Protein AF-A0A7L4Y8B7-F1 (afdb_monomer)

Radius of gyration: 15.24 Å; Cα contacts (8 Å, |Δi|>4): 126; chains: 1; bounding box: 39×34×36 Å

Mean predicted aligned error: 6.82 Å

Solvent-accessible surface area (backbone atoms only — not comparable to full-atom values): 6507 Å² total; per-residue (Å²): 134,81,74,73,83,69,87,72,69,58,79,97,59,70,49,97,69,50,44,77,45,79,79,50,68,55,96,80,51,31,40,32,25,37,44,42,50,78,91,58,59,78,83,66,31,26,34,34,39,33,36,60,94,57,88,55,73,46,79,41,92,47,39,69,86,60,45,54,62,33,31,64,69,60,76,44,82,61,90,71,49,64,89,64,67,51,60,99,75,84,79,91,73,78,79,74,74,79,77,130

Foldseek 3Di:
DPDPPPDDDQPVLPDPPWDWDWDDADPQQKTKTFTDDPPDDPQQTWIWIAAHVDDDIDIDRHDPVVCVVCQQVVVDDDPRPDPCPPPPDDDDDPDPPPDD

Sequence (100 aa):
MEQEPGVRLPHDYISPGNRLIPWATTDNGEYLFWLVRPGQDPDEWTIMINEEGGEEWERYAMTVTRFLPQVLAGEVRSEVLWSRFPEEVHSFRPALSLQD

Nearest PDB structures (foldseek):
  9bc9-assembly1_A  TM=5.662E-01  e=5.983E-01  Homo sapiens
  8rnu-assembly1_C  TM=3.691E-01  e=1.816E+00  Homo sapiens
  8rnu-assembly1_J  TM=2.958E-01  e=7.052E+00  Homo sapiens

Secondary structure (DSSP, 8-state):
-----PPPPPGGG--TT-EEEEEEE-TTS-EEEEEE-TT--GGGPEEEEE-TTSS-EEEE-S-HHHHHHHHHTTSS--SSS-TTPSPS-----PPPP---

pLDDT: mean 85.03, std 14.41, range [34.88, 96.81]

Structure (mmCIF, N/CA/C/O backbone):
data_AF-A0A7L4Y8B7-F1
#
_entry.id   AF-A0A7L4Y8B7-F1
#
loop_
_atom_site.group_PDB
_atom_site.id
_atom_site.type_symbol
_atom_site.label_atom_id
_atom_site.label_alt_id
_atom_site.label_comp_id
_atom_site.label_asym_id
_atom_site.label_entity_id
_atom_site.label_seq_id
_atom_site.pdbx_PDB_ins_code
_atom_site.Cartn_x
_atom_site.Cartn_y
_atom_site.Cartn_z
_atom_site.occupancy
_atom_site.B_iso_or_equiv
_atom_site.auth_seq_id
_atom_site.auth_comp_id
_atom_site.auth_asym_id
_atom_site.auth_atom_id
_atom_site.pdbx_PDB_model_num
ATOM 1 N N . MET A 1 1 ? 14.945 18.499 17.603 1.00 34.88 1 MET A N 1
ATOM 2 C CA . MET A 1 1 ? 13.847 17.518 17.670 1.00 34.88 1 MET A CA 1
ATOM 3 C C . MET A 1 1 ? 13.089 17.673 16.372 1.00 34.88 1 MET A C 1
ATOM 5 O O . MET A 1 1 ? 12.164 18.471 16.290 1.00 34.88 1 MET A O 1
ATOM 9 N N . GLU A 1 2 ? 13.622 17.057 15.323 1.00 40.22 2 GLU A N 1
ATOM 10 C CA . GLU A 1 2 ? 12.951 16.994 14.030 1.00 40.22 2 GLU A CA 1
ATOM 11 C C . GLU A 1 2 ? 11.684 16.174 14.2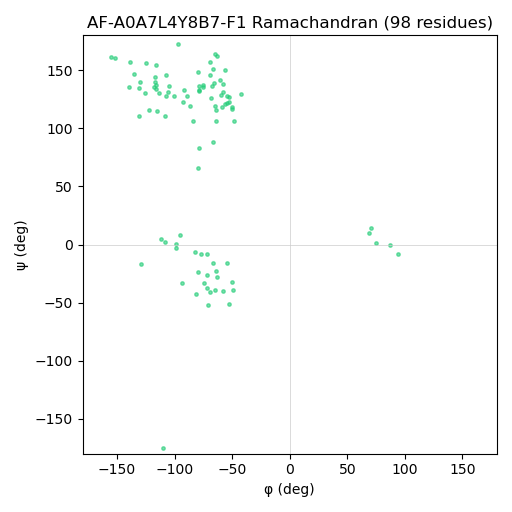57 1.00 40.22 2 GLU A C 1
ATOM 13 O O . GLU A 1 2 ? 11.742 15.065 14.782 1.00 40.22 2 GLU A O 1
ATOM 18 N N . GLN A 1 3 ? 10.526 16.781 14.010 1.00 36.25 3 GLN A N 1
ATOM 19 C CA . GLN A 1 3 ? 9.289 16.021 13.954 1.00 36.25 3 GLN A CA 1
ATOM 20 C C . GLN A 1 3 ? 9.455 15.082 12.764 1.00 36.25 3 GLN A C 1
ATOM 22 O O . GLN A 1 3 ? 9.595 15.572 11.644 1.00 36.25 3 GLN A O 1
ATOM 27 N N . GLU A 1 4 ? 9.483 13.769 12.997 1.00 39.16 4 GLU A N 1
ATOM 28 C CA . GLU A 1 4 ? 9.312 12.832 11.891 1.00 39.16 4 GLU A CA 1
ATOM 29 C C . GLU A 1 4 ? 8.023 13.241 11.171 1.00 39.16 4 GLU A C 1
ATOM 31 O O . GLU A 1 4 ? 7.006 13.445 11.852 1.00 39.16 4 GLU A O 1
ATOM 36 N N . PRO A 1 5 ? 8.042 13.465 9.846 1.00 44.22 5 PRO A N 1
ATOM 37 C CA . PRO A 1 5 ? 6.833 13.794 9.119 1.00 44.22 5 PRO A CA 1
ATOM 38 C C . PRO A 1 5 ? 5.943 12.553 9.157 1.00 44.22 5 PRO A C 1
ATOM 40 O O . PRO A 1 5 ? 6.027 11.666 8.317 1.00 44.22 5 PRO A O 1
ATOM 43 N N . GLY A 1 6 ? 5.130 12.450 10.209 1.00 60.22 6 GLY A N 1
ATOM 44 C CA . GLY A 1 6 ? 4.176 11.373 10.372 1.00 60.22 6 GLY A CA 1
ATOM 45 C C . GLY A 1 6 ? 3.239 11.416 9.181 1.00 60.22 6 GLY A C 1
ATOM 46 O O . GLY A 1 6 ? 2.565 12.426 8.968 1.00 60.22 6 GLY A O 1
ATOM 47 N N . VAL A 1 7 ? 3.237 10.336 8.405 1.00 66.25 7 VAL A N 1
ATOM 48 C CA . VAL A 1 7 ? 2.357 10.161 7.253 1.00 66.25 7 VAL A CA 1
ATOM 49 C C . VAL A 1 7 ? 0.926 10.471 7.692 1.00 66.25 7 VAL A C 1
ATOM 51 O O . VAL A 1 7 ? 0.382 9.828 8.596 1.00 66.25 7 VAL A O 1
ATOM 54 N N . ARG A 1 8 ? 0.329 11.508 7.100 1.00 70.31 8 ARG A N 1
ATOM 55 C CA . ARG A 1 8 ? -1.030 11.941 7.435 1.00 70.31 8 ARG A CA 1
ATOM 56 C C . ARG A 1 8 ? -2.017 11.250 6.513 1.00 70.31 8 ARG A C 1
ATOM 58 O O . ARG A 1 8 ? -1.836 11.240 5.304 1.00 70.31 8 ARG A O 1
ATOM 65 N N . LEU A 1 9 ? -3.085 10.714 7.095 1.00 77.19 9 LEU A N 1
ATOM 66 C CA . LEU A 1 9 ? -4.209 10.198 6.321 1.00 77.19 9 LEU A CA 1
ATOM 67 C C . LEU A 1 9 ? -4.840 11.326 5.485 1.00 77.19 9 LEU A C 1
ATOM 69 O O . LEU A 1 9 ? -5.001 12.431 6.017 1.00 77.19 9 LEU A O 1
ATOM 73 N N . PRO A 1 10 ? -5.271 11.051 4.239 1.00 79.44 10 PRO A N 1
ATOM 74 C CA . PRO A 1 10 ? -6.080 12.000 3.482 1.00 79.44 10 PRO A CA 1
ATOM 75 C C . PRO A 1 10 ? -7.338 12.359 4.264 1.00 79.44 10 PRO A C 1
ATOM 77 O O . PRO A 1 10 ? -7.865 11.520 5.001 1.00 79.44 10 PRO A O 1
ATOM 80 N N . HIS A 1 11 ? -7.841 13.578 4.071 1.00 76.44 11 HIS A N 1
ATOM 81 C CA . HIS A 1 11 ? -8.965 14.124 4.838 1.00 76.44 11 HIS A CA 1
ATOM 82 C C . HIS A 1 11 ? -10.174 13.179 4.933 1.00 76.44 11 HIS A C 1
ATOM 84 O O . HIS A 1 11 ? -10.730 13.018 6.020 1.00 76.44 11 HIS A O 1
ATOM 90 N N . ASP A 1 12 ? -10.503 12.473 3.851 1.00 77.56 12 ASP A N 1
ATOM 91 C CA . ASP A 1 12 ? -11.628 11.528 3.789 1.00 77.56 12 ASP A CA 1
ATOM 92 C C . ASP A 1 12 ? -11.460 10.285 4.687 1.00 77.56 12 ASP A C 1
ATOM 94 O O . ASP A 1 12 ? -12.426 9.575 4.970 1.00 77.56 12 ASP A O 1
ATOM 98 N N . TYR A 1 13 ? -10.243 10.013 5.166 1.00 81.94 13 TYR A N 1
ATOM 99 C CA . TYR A 1 13 ? -9.906 8.866 6.014 1.00 81.94 13 TYR A CA 1
ATOM 100 C C . TYR A 1 13 ? -9.535 9.261 7.444 1.00 81.94 13 TYR A C 1
ATOM 102 O O . TYR A 1 13 ? -9.186 8.388 8.243 1.00 81.94 13 TYR A O 1
ATOM 110 N N . ILE A 1 14 ? -9.641 10.540 7.8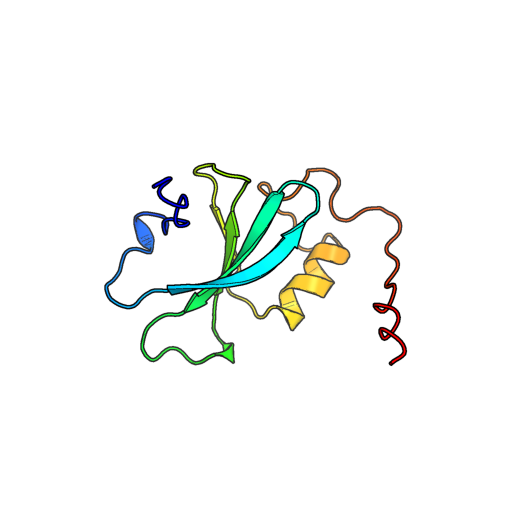09 1.00 75.38 14 ILE A N 1
ATOM 111 C CA . ILE A 1 14 ? -9.397 11.012 9.175 1.00 75.38 14 ILE A CA 1
ATOM 112 C C . ILE A 1 14 ? -10.635 10.702 10.026 1.00 75.38 14 ILE A C 1
ATOM 114 O O . ILE A 1 14 ? -11.511 11.535 10.235 1.00 75.38 14 ILE A O 1
ATOM 118 N N . SER A 1 15 ? -10.730 9.469 10.519 1.00 81.75 15 SER A N 1
ATOM 119 C CA . SER A 1 15 ? -11.674 9.086 11.575 1.00 81.75 15 SER A CA 1
ATOM 120 C C . SER A 1 15 ? -10.907 8.623 12.813 1.00 81.75 15 SER A C 1
ATOM 122 O O . SER A 1 15 ? -9.859 7.984 12.667 1.00 81.75 15 SER A O 1
ATOM 124 N N . PRO A 1 16 ? -11.396 8.911 14.035 1.00 79.69 16 PRO A N 1
ATOM 125 C CA . PRO A 1 16 ? -10.759 8.437 15.256 1.00 79.69 16 PRO A CA 1
ATOM 126 C C . PRO A 1 16 ? -10.539 6.921 15.222 1.00 79.69 16 PRO A C 1
ATOM 128 O O . PRO A 1 16 ? -11.480 6.149 15.055 1.00 79.69 16 PRO A O 1
ATOM 131 N N . GLY A 1 17 ? -9.284 6.501 15.382 1.00 86.06 17 GLY A N 1
ATOM 132 C CA . GLY A 1 17 ? -8.896 5.091 15.405 1.00 86.06 17 GLY A CA 1
ATOM 133 C C . GLY A 1 17 ? -8.449 4.507 14.065 1.00 86.06 17 GLY A C 1
ATOM 134 O O . GLY A 1 17 ? -7.913 3.399 14.079 1.00 86.06 17 GLY A O 1
ATOM 135 N N . ASN A 1 18 ? -8.586 5.232 12.949 1.00 91.62 18 ASN A N 1
ATOM 136 C CA . ASN A 1 18 ? -7.957 4.824 11.693 1.00 91.62 18 ASN A CA 1
ATOM 137 C C . ASN A 1 18 ? -6.431 4.878 11.823 1.00 91.62 18 ASN A C 1
ATOM 139 O O . ASN A 1 18 ? -5.882 5.805 12.425 1.00 91.62 18 ASN A O 1
ATOM 143 N N . ARG A 1 19 ? -5.744 3.880 11.266 1.00 90.19 19 ARG A N 1
ATOM 144 C CA . ARG A 1 19 ? -4.279 3.783 11.287 1.00 90.19 19 ARG A CA 1
ATOM 145 C C . ARG A 1 19 ? -3.752 3.390 9.919 1.00 90.19 19 ARG A C 1
ATOM 147 O O . ARG A 1 19 ? -4.383 2.603 9.219 1.00 90.19 19 ARG A O 1
ATOM 154 N N . LEU A 1 20 ? -2.572 3.900 9.590 1.00 91.62 20 LEU A N 1
ATOM 155 C CA . LEU A 1 20 ? -1.755 3.391 8.498 1.00 91.62 20 LEU A CA 1
ATOM 156 C C . LEU A 1 20 ? -0.668 2.499 9.081 1.00 91.62 20 LEU A C 1
ATOM 158 O O . LEU A 1 20 ? 0.042 2.909 9.999 1.00 91.62 20 LEU A O 1
ATOM 162 N N . ILE A 1 21 ? -0.553 1.284 8.555 1.00 92.38 21 ILE A N 1
ATOM 163 C CA . ILE A 1 21 ? 0.549 0.375 8.871 1.00 92.38 21 ILE A CA 1
ATOM 164 C C . ILE A 1 21 ? 1.355 0.170 7.588 1.00 92.38 21 ILE A C 1
ATOM 166 O O . ILE A 1 21 ? 0.796 -0.386 6.640 1.00 92.38 21 ILE A O 1
ATOM 170 N N . PRO A 1 22 ? 2.622 0.617 7.518 1.00 93.44 22 PRO A N 1
ATOM 171 C CA . PRO A 1 22 ? 3.449 0.394 6.339 1.00 93.44 22 PRO A CA 1
ATOM 172 C C . PRO A 1 22 ? 3.767 -1.096 6.200 1.00 93.44 22 PRO A C 1
ATOM 174 O O . PRO A 1 22 ? 4.095 -1.761 7.185 1.00 93.44 22 PRO A O 1
ATOM 177 N N . TRP A 1 23 ? 3.680 -1.615 4.978 1.00 94.38 23 TRP A N 1
ATOM 178 C CA . TRP A 1 23 ? 4.028 -3.008 4.669 1.00 94.38 23 TRP A CA 1
ATOM 179 C C . TRP A 1 23 ? 4.992 -3.147 3.491 1.00 94.38 23 TRP A C 1
ATOM 181 O O . TRP A 1 23 ? 5.618 -4.197 3.353 1.00 94.38 23 TRP A O 1
ATOM 191 N N . ALA A 1 24 ? 5.151 -2.107 2.670 1.00 93.44 24 ALA A N 1
ATOM 192 C CA . ALA A 1 24 ? 6.188 -2.036 1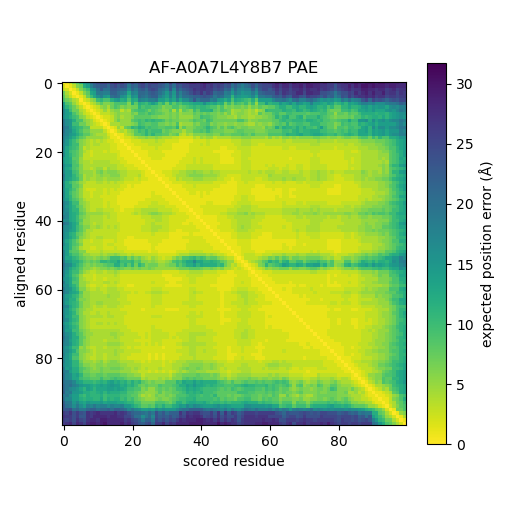.650 1.00 93.44 24 ALA A CA 1
ATOM 193 C C . ALA A 1 24 ? 6.595 -0.587 1.368 1.00 93.44 24 ALA A C 1
ATOM 195 O O . ALA A 1 24 ? 5.859 0.359 1.651 1.00 93.44 24 ALA A O 1
ATOM 196 N N . THR A 1 25 ? 7.774 -0.445 0.780 1.00 92.44 25 THR A N 1
ATOM 197 C CA . THR A 1 25 ? 8.253 0.775 0.134 1.00 92.44 25 THR A CA 1
ATOM 198 C C . THR A 1 25 ? 8.970 0.383 -1.151 1.00 92.44 25 THR A C 1
ATOM 200 O O . THR A 1 25 ? 9.392 -0.771 -1.300 1.00 92.44 25 THR A O 1
ATOM 203 N N . THR A 1 26 ? 9.062 1.314 -2.085 1.00 89.31 26 THR A N 1
ATOM 204 C CA . THR A 1 26 ? 9.857 1.176 -3.304 1.00 89.31 26 THR A CA 1
ATOM 205 C C . THR A 1 26 ? 11.216 1.856 -3.116 1.00 89.31 26 THR A C 1
ATOM 207 O O . THR A 1 26 ? 11.470 2.535 -2.122 1.00 89.31 26 THR A O 1
ATOM 210 N N . ASP A 1 27 ? 12.112 1.694 -4.083 1.00 87.69 27 ASP A N 1
ATOM 211 C CA . ASP A 1 27 ? 13.355 2.466 -4.159 1.00 87.69 27 ASP A CA 1
ATOM 212 C C . ASP A 1 27 ? 13.154 3.904 -4.674 1.00 87.69 27 ASP A C 1
ATOM 214 O O . ASP A 1 27 ? 14.083 4.705 -4.592 1.00 87.69 27 ASP A O 1
ATOM 218 N N . ASN A 1 28 ? 11.946 4.244 -5.138 1.00 88.12 28 ASN A N 1
ATOM 219 C CA . ASN A 1 28 ? 11.555 5.593 -5.559 1.00 88.12 28 ASN A CA 1
ATOM 220 C C . ASN A 1 28 ? 10.843 6.387 -4.447 1.00 88.12 28 ASN A C 1
ATOM 222 O O . ASN A 1 28 ? 10.327 7.468 -4.703 1.00 88.12 28 ASN A O 1
ATOM 226 N N . GLY A 1 29 ? 10.812 5.859 -3.218 1.00 87.94 29 GLY A N 1
ATOM 227 C CA . GLY A 1 29 ? 10.312 6.576 -2.044 1.00 87.94 29 GLY A CA 1
ATOM 228 C C . GLY A 1 29 ? 8.803 6.469 -1.808 1.00 87.94 29 GLY A C 1
ATOM 229 O O . GLY A 1 29 ? 8.318 6.989 -0.800 1.00 87.94 29 GLY A O 1
ATOM 230 N N . GLU A 1 30 ? 8.054 5.763 -2.664 1.00 92.38 30 GLU A N 1
ATOM 231 C CA . GLU A 1 30 ? 6.638 5.504 -2.403 1.00 92.38 30 GLU A CA 1
ATOM 232 C C . GLU A 1 30 ? 6.472 4.529 -1.229 1.00 92.38 30 GLU A C 1
ATOM 234 O O . GLU A 1 30 ? 7.251 3.583 -1.041 1.00 92.38 30 GLU A O 1
ATOM 239 N N . TYR A 1 31 ? 5.411 4.726 -0.450 1.00 93.56 31 TYR A N 1
ATOM 240 C CA . TYR A 1 31 ? 5.040 3.837 0.647 1.00 93.56 31 TYR A CA 1
ATOM 241 C C . TYR A 1 31 ? 3.685 3.191 0.395 1.00 93.56 31 TYR A C 1
ATOM 243 O O . TYR A 1 31 ? 2.729 3.836 -0.040 1.00 93.56 31 TYR A O 1
ATOM 251 N N . LEU A 1 32 ? 3.596 1.907 0.737 1.00 95.44 32 LEU A N 1
ATOM 252 C CA . LEU A 1 32 ? 2.365 1.139 0.692 1.00 95.44 32 LEU A CA 1
ATOM 253 C C . LEU A 1 32 ? 1.951 0.764 2.112 1.00 95.44 32 LEU A C 1
ATOM 255 O O . LEU A 1 32 ? 2.734 0.229 2.905 1.00 95.44 32 LEU A O 1
ATOM 259 N N . PHE A 1 33 ? 0.688 1.032 2.419 1.00 95.31 33 PHE A N 1
ATOM 260 C CA . PHE A 1 33 ? 0.113 0.873 3.746 1.00 95.31 33 PHE A CA 1
ATOM 261 C C . PHE A 1 33 ? -1.117 -0.022 3.721 1.00 95.31 33 PHE A C 1
ATOM 263 O O . PHE A 1 33 ? -1.816 -0.132 2.712 1.00 95.31 33 PHE A O 1
ATOM 270 N N . TRP A 1 34 ? -1.420 -0.613 4.870 1.00 95.75 34 TRP A N 1
ATOM 271 C CA . TRP A 1 34 ? -2.766 -1.044 5.211 1.00 95.75 34 TRP A CA 1
ATOM 272 C C . TRP A 1 34 ? -3.476 0.109 5.909 1.00 95.75 34 TRP A C 1
ATOM 274 O O . TRP A 1 34 ? -2.968 0.641 6.899 1.00 95.75 34 TRP A O 1
ATOM 284 N N . LEU A 1 35 ? -4.662 0.469 5.424 1.00 94.38 35 LEU A N 1
ATOM 285 C CA . LEU A 1 35 ? -5.606 1.297 6.160 1.00 94.38 35 LEU A CA 1
ATOM 286 C C . LEU A 1 35 ? -6.421 0.404 7.091 1.00 94.38 35 LEU A C 1
ATOM 288 O O . LEU A 1 35 ? -7.329 -0.310 6.663 1.00 94.38 35 LEU A O 1
ATOM 292 N N . VAL A 1 36 ? -6.101 0.492 8.376 1.00 93.44 36 VAL A N 1
ATOM 293 C CA . VAL A 1 36 ? -6.786 -0.227 9.444 1.00 93.44 36 VAL A CA 1
ATOM 294 C C . VAL A 1 36 ? -7.889 0.653 10.000 1.00 93.44 36 VAL A C 1
ATOM 296 O O . VAL A 1 36 ? -7.620 1.755 10.487 1.00 93.44 36 VAL A O 1
ATOM 299 N N . ARG A 1 37 ? -9.125 0.155 9.967 1.00 92.50 37 ARG A N 1
ATOM 300 C CA . ARG A 1 37 ? -10.275 0.792 10.616 1.00 92.50 37 ARG A CA 1
ATOM 301 C C . ARG A 1 37 ? -10.694 0.002 11.860 1.00 92.50 37 ARG A C 1
ATOM 303 O O . ARG A 1 37 ? -10.600 -1.227 11.855 1.00 92.50 37 ARG A O 1
ATOM 310 N N . PRO A 1 38 ? -11.173 0.666 12.928 1.00 92.56 38 PRO A N 1
ATOM 311 C CA . PRO A 1 38 ? -11.656 -0.026 14.120 1.00 92.56 38 PRO A CA 1
ATOM 312 C C . PRO A 1 38 ? -12.737 -1.064 13.791 1.00 92.56 38 PRO A C 1
ATOM 314 O O . PRO A 1 38 ? -13.726 -0.743 13.138 1.00 92.56 38 PRO A O 1
ATOM 317 N N . GLY A 1 39 ? -12.551 -2.301 14.258 1.00 93.62 39 GLY A N 1
ATOM 318 C CA . GLY A 1 39 ? -13.514 -3.393 14.073 1.00 93.62 39 GLY A CA 1
ATOM 319 C C . GLY A 1 39 ? -13.568 -3.996 12.665 1.00 93.62 39 GLY A C 1
ATOM 320 O O . GLY A 1 39 ? -14.372 -4.898 12.451 1.00 93.62 39 GLY A O 1
ATOM 321 N N . GLN A 1 40 ? -12.738 -3.531 11.725 1.00 93.75 40 GLN A N 1
ATOM 322 C CA . GLN A 1 40 ? -12.647 -4.119 10.390 1.00 93.75 40 GLN A CA 1
ATOM 323 C C . GLN A 1 40 ? -11.804 -5.400 10.417 1.00 93.75 40 GLN A C 1
ATOM 325 O O . GLN A 1 40 ? -10.730 -5.418 11.026 1.00 93.75 40 GLN A O 1
ATOM 330 N N . ASP A 1 41 ? -12.278 -6.439 9.727 1.00 94.81 41 ASP A N 1
ATOM 331 C CA . ASP A 1 41 ? -11.535 -7.682 9.531 1.00 94.81 4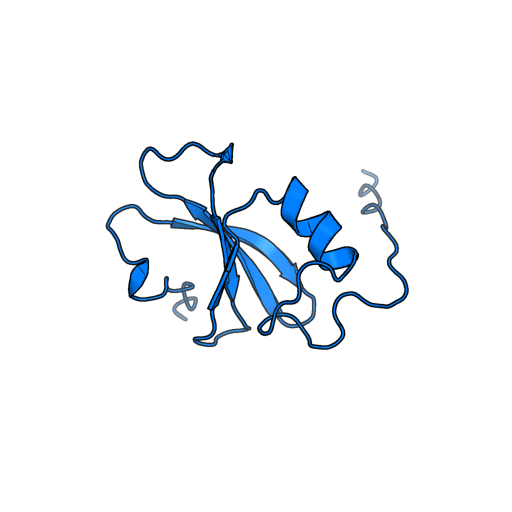1 ASP A CA 1
ATOM 332 C C . ASP A 1 41 ? -10.186 -7.394 8.829 1.00 94.81 41 ASP A C 1
ATOM 334 O O . ASP A 1 41 ? -10.168 -6.658 7.834 1.00 94.81 41 ASP A O 1
ATOM 338 N N . PRO A 1 42 ? -9.050 -7.918 9.333 1.00 92.44 42 PRO A N 1
ATOM 339 C CA . PRO A 1 42 ? -7.754 -7.815 8.664 1.00 92.44 42 PRO A CA 1
ATOM 340 C C . PRO A 1 42 ? -7.744 -8.237 7.193 1.00 92.44 42 PRO A C 1
ATOM 342 O O . PRO A 1 42 ? -7.026 -7.625 6.399 1.00 92.44 42 PRO A O 1
ATOM 345 N N . ASP A 1 43 ? -8.568 -9.211 6.803 1.00 92.38 43 ASP A N 1
ATOM 346 C CA . ASP A 1 43 ? -8.661 -9.672 5.411 1.00 92.38 43 ASP A CA 1
ATOM 347 C C . ASP A 1 43 ? -9.362 -8.656 4.486 1.00 92.38 43 ASP A C 1
ATOM 349 O O . ASP A 1 43 ? -9.338 -8.791 3.261 1.00 92.38 43 ASP A O 1
ATOM 353 N N . GLU A 1 44 ? -9.944 -7.594 5.050 1.00 93.25 44 GLU A N 1
ATOM 354 C CA . GLU A 1 44 ? -10.618 -6.514 4.322 1.00 93.25 44 GLU A CA 1
ATOM 355 C C . GLU A 1 44 ? -9.840 -5.188 4.339 1.00 93.25 44 GLU A C 1
ATOM 357 O O . GLU A 1 44 ? -10.322 -4.169 3.822 1.00 93.25 44 GLU A O 1
ATOM 362 N N . TRP A 1 45 ? -8.649 -5.151 4.946 1.00 95.00 45 TRP A N 1
ATOM 363 C CA . TRP A 1 45 ? -7.865 -3.921 5.026 1.00 95.00 45 TRP A CA 1
ATOM 364 C C . TRP A 1 45 ? -7.527 -3.383 3.635 1.00 95.00 45 TRP A C 1
ATOM 366 O O . TRP A 1 45 ? -7.015 -4.078 2.760 1.00 95.00 45 TRP A O 1
ATOM 376 N N . THR A 1 46 ? -7.833 -2.101 3.438 1.00 95.06 46 THR A N 1
ATOM 377 C CA . THR A 1 46 ? -7.605 -1.405 2.168 1.00 95.06 46 THR A CA 1
ATOM 378 C C . THR A 1 46 ? -6.120 -1.100 2.013 1.00 95.06 46 THR A C 1
ATOM 380 O O . THR A 1 46 ? -5.487 -0.636 2.961 1.00 95.06 46 THR A O 1
ATOM 383 N N . ILE A 1 47 ? -5.571 -1.312 0.820 1.00 96.81 47 ILE A N 1
ATOM 384 C CA . ILE 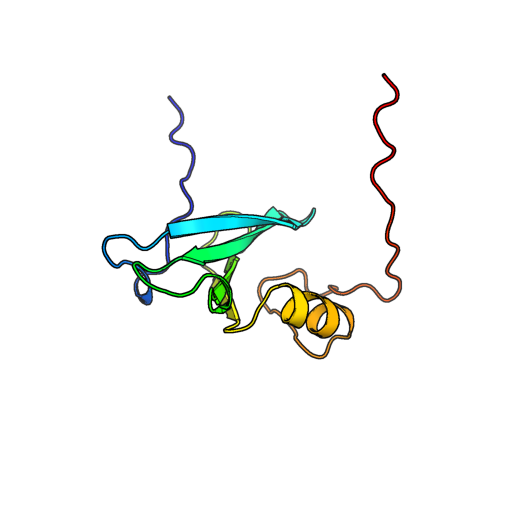A 1 47 ? -4.222 -0.854 0.488 1.00 96.81 47 ILE A CA 1
ATOM 385 C C . ILE A 1 47 ? -4.282 0.634 0.168 1.00 96.81 47 ILE A C 1
ATOM 387 O O . ILE A 1 47 ? -5.127 1.064 -0.620 1.00 96.81 47 ILE A O 1
ATOM 391 N N . MET A 1 48 ? -3.365 1.392 0.758 1.00 95.81 48 MET A N 1
ATOM 392 C CA . MET A 1 48 ? -3.123 2.791 0.425 1.00 95.81 48 MET A CA 1
ATOM 393 C C . MET A 1 48 ? -1.712 2.933 -0.139 1.00 95.81 48 MET A C 1
ATOM 395 O O . MET A 1 48 ? -0.789 2.336 0.412 1.00 95.81 48 MET A O 1
ATOM 399 N N . ILE A 1 49 ? -1.545 3.719 -1.198 1.00 95.31 49 ILE A N 1
ATOM 400 C CA . ILE A 1 49 ? -0.234 4.078 -1.762 1.00 95.31 49 ILE A CA 1
ATOM 401 C C . ILE A 1 49 ? -0.080 5.589 -1.640 1.00 95.31 49 ILE A C 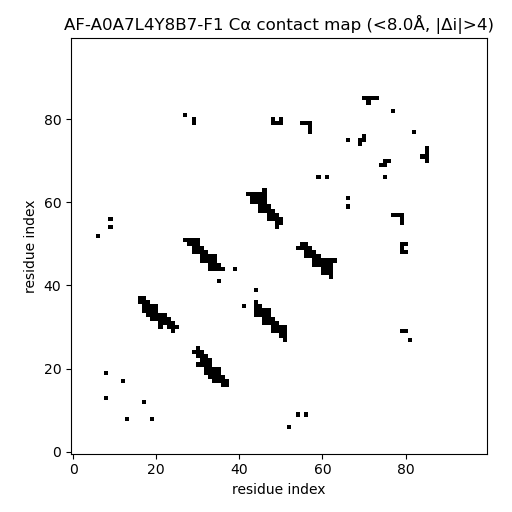1
ATOM 403 O O . ILE A 1 49 ? -1.039 6.305 -1.927 1.00 95.31 49 ILE A O 1
ATOM 407 N N . ASN A 1 50 ? 1.088 6.054 -1.208 1.00 93.75 50 ASN A N 1
ATOM 408 C CA . ASN A 1 50 ? 1.433 7.471 -1.128 1.00 93.75 50 ASN A CA 1
ATOM 409 C C . ASN A 1 50 ? 2.784 7.715 -1.794 1.00 93.75 50 ASN A C 1
ATOM 411 O O . ASN A 1 50 ? 3.707 6.910 -1.631 1.00 93.75 50 ASN A O 1
ATOM 415 N N . GLU A 1 51 ? 2.869 8.824 -2.520 1.00 90.19 51 GLU A N 1
ATOM 416 C CA . GLU A 1 51 ? 4.124 9.337 -3.064 1.00 90.19 51 GLU A CA 1
ATOM 417 C C . GLU A 1 51 ? 5.082 9.768 -1.941 1.00 90.19 51 GLU A C 1
ATOM 419 O O . GLU A 1 51 ? 4.681 9.977 -0.792 1.00 90.19 51 GLU A O 1
ATOM 424 N N . GLU A 1 52 ? 6.361 9.933 -2.271 1.00 84.25 52 GLU A N 1
ATOM 425 C CA . GLU A 1 52 ? 7.360 10.391 -1.310 1.00 84.25 52 GLU A CA 1
ATOM 426 C C . GLU A 1 52 ? 7.053 11.819 -0.821 1.00 84.25 52 GLU A C 1
ATOM 428 O O . GLU A 1 52 ? 7.261 12.807 -1.523 1.00 84.25 52 GLU A O 1
ATOM 433 N N . GLY A 1 53 ? 6.576 11.942 0.421 1.00 73.19 53 GLY A N 1
ATOM 434 C CA . GLY A 1 53 ? 6.424 13.235 1.097 1.00 73.19 53 GLY A CA 1
ATOM 435 C C . GLY A 1 53 ? 5.335 14.152 0.530 1.00 73.19 53 GLY A C 1
ATOM 436 O O . GLY A 1 53 ? 5.270 15.316 0.934 1.00 73.19 53 GLY A O 1
ATOM 437 N N . GLY A 1 54 ? 4.492 13.649 -0.371 1.00 77.44 54 GLY A N 1
ATOM 438 C CA . GLY A 1 54 ? 3.457 14.428 -1.040 1.00 77.44 54 GLY A CA 1
ATOM 439 C C . GLY A 1 54 ? 2.021 14.094 -0.622 1.00 77.44 54 GLY A C 1
ATOM 440 O O . GLY A 1 54 ? 1.763 13.343 0.327 1.00 77.44 54 GLY A O 1
ATOM 441 N N . GLU A 1 55 ? 1.073 14.731 -1.306 1.00 83.31 55 GLU A N 1
ATOM 442 C CA . GLU A 1 55 ? -0.363 14.698 -0.998 1.00 83.31 55 GLU A CA 1
ATOM 443 C C . GLU A 1 55 ? -1.132 13.704 -1.873 1.00 83.31 55 GLU A C 1
ATOM 445 O O . GLU A 1 55 ? -2.337 13.531 -1.674 1.00 83.31 55 GLU A O 1
ATOM 450 N N . GLU A 1 56 ? -0.474 13.048 -2.831 1.00 89.62 56 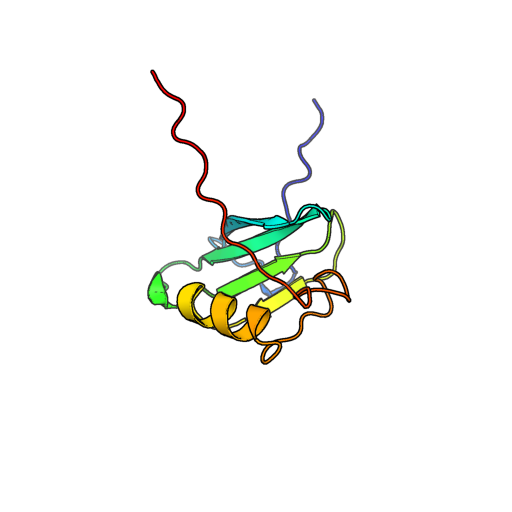GLU A N 1
ATOM 451 C CA . GLU A 1 56 ? -1.120 12.067 -3.694 1.00 89.62 56 GLU A CA 1
ATOM 452 C C . GLU A 1 56 ? -1.305 10.721 -2.994 1.00 89.62 56 GLU A C 1
ATOM 454 O O . GLU A 1 56 ? -0.405 10.173 -2.347 1.00 89.62 56 GLU A O 1
ATOM 459 N N . TRP A 1 57 ? -2.519 10.186 -3.126 1.00 93.00 57 TRP A N 1
ATOM 460 C CA . TRP A 1 57 ? -2.920 8.930 -2.518 1.00 93.00 57 TRP A CA 1
ATOM 461 C C . TRP A 1 57 ? -3.768 8.101 -3.463 1.00 93.00 57 TRP A C 1
ATOM 463 O O . TRP A 1 57 ? -4.760 8.575 -4.018 1.00 93.00 57 TRP A O 1
ATOM 473 N N . GLU A 1 58 ? -3.463 6.814 -3.515 1.00 95.19 58 GLU A N 1
ATOM 474 C CA . GLU A 1 58 ? -4.309 5.821 -4.160 1.00 95.19 58 GLU A CA 1
ATOM 475 C C . GLU A 1 58 ? -4.838 4.800 -3.175 1.00 95.19 58 GLU A C 1
ATOM 477 O O . GLU A 1 58 ? -4.247 4.533 -2.128 1.00 95.19 58 GLU A O 1
ATOM 482 N N . ARG A 1 59 ? -5.977 4.210 -3.538 1.00 94.88 59 ARG A N 1
ATOM 483 C CA . ARG A 1 59 ? -6.682 3.230 -2.720 1.00 94.88 59 ARG A CA 1
ATOM 484 C C . ARG A 1 59 ? -7.037 2.000 -3.536 1.00 94.88 59 ARG A C 1
ATOM 486 O O . ARG A 1 59 ? -7.639 2.102 -4.604 1.00 94.8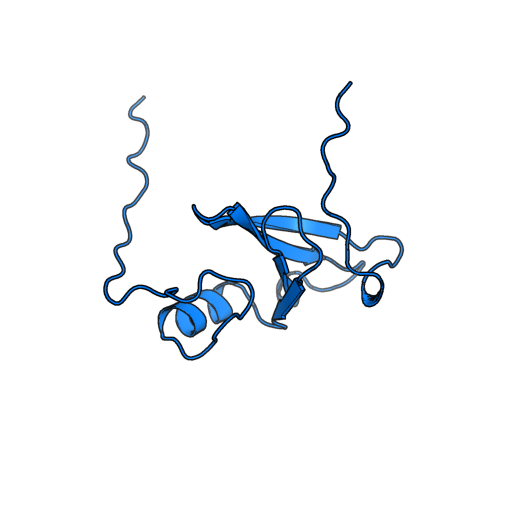8 59 ARG A O 1
ATOM 493 N N . TYR A 1 60 ? -6.795 0.836 -2.955 1.00 96.38 60 TYR A N 1
ATOM 494 C CA . TYR A 1 60 ? -7.186 -0.442 -3.532 1.00 96.38 60 TYR A CA 1
ATOM 495 C C . TYR A 1 60 ? -7.905 -1.274 -2.472 1.00 96.38 60 TYR A C 1
ATOM 497 O O . TYR A 1 60 ? -7.312 -1.729 -1.495 1.00 96.38 60 TYR A O 1
ATOM 505 N N . ALA A 1 61 ? -9.213 -1.466 -2.658 1.00 94.31 61 ALA A N 1
ATOM 506 C CA . ALA A 1 61 ? -10.046 -2.294 -1.785 1.00 94.31 61 ALA A CA 1
ATOM 507 C C . ALA A 1 61 ? -9.856 -3.784 -2.122 1.00 94.31 61 ALA A C 1
ATOM 509 O O . ALA A 1 61 ? -10.744 -4.442 -2.663 1.00 94.31 61 ALA A O 1
ATOM 510 N N . MET A 1 62 ? -8.648 -4.288 -1.881 1.00 95.06 62 MET A N 1
ATOM 511 C CA . MET A 1 62 ? -8.260 -5.679 -2.088 1.00 95.06 62 MET A CA 1
ATOM 512 C C . MET A 1 62 ? -7.084 -6.045 -1.182 1.00 95.06 62 MET A C 1
ATOM 514 O O . MET A 1 62 ? -6.358 -5.173 -0.712 1.00 95.06 62 MET A O 1
ATOM 518 N N . THR A 1 63 ? -6.871 -7.343 -0.984 1.00 93.62 63 THR A N 1
ATOM 519 C CA . THR A 1 63 ? -5.741 -7.858 -0.207 1.00 93.62 63 THR A CA 1
ATOM 520 C C . THR A 1 63 ? -4.409 -7.639 -0.928 1.00 93.62 63 THR A C 1
ATOM 522 O O . THR A 1 63 ? -4.352 -7.582 -2.158 1.00 93.62 63 THR A O 1
ATOM 525 N N . VAL A 1 64 ? -3.303 -7.625 -0.176 1.00 94.88 64 VAL A N 1
ATOM 526 C CA . VAL A 1 64 ? -1.936 -7.576 -0.743 1.00 94.88 64 VAL A CA 1
ATOM 527 C C . VAL A 1 64 ? -1.680 -8.759 -1.674 1.00 94.88 64 VAL A C 1
ATOM 529 O O . VAL A 1 64 ? -1.122 -8.595 -2.757 1.00 94.88 64 VAL A O 1
ATOM 532 N N . THR A 1 65 ? -2.169 -9.942 -1.296 1.00 93.12 65 THR A N 1
ATOM 533 C CA . THR A 1 65 ? -2.069 -11.171 -2.096 1.00 93.12 65 THR A CA 1
ATOM 534 C C . THR A 1 65 ? -2.817 -11.089 -3.423 1.00 93.12 65 THR A C 1
ATOM 536 O O . THR A 1 65 ? -2.474 -11.810 -4.355 1.00 93.12 65 THR A O 1
ATOM 539 N N . ARG A 1 66 ? -3.811 -10.202 -3.531 1.00 95.19 66 ARG A N 1
ATOM 540 C CA . ARG A 1 66 ? -4.538 -9.918 -4.767 1.00 95.19 66 ARG A CA 1
ATOM 541 C C . ARG A 1 66 ? -3.943 -8.732 -5.536 1.00 95.19 66 ARG A C 1
ATOM 543 O O . ARG A 1 66 ? -3.979 -8.744 -6.764 1.00 95.19 66 ARG A O 1
ATOM 550 N N . PHE A 1 67 ? -3.404 -7.735 -4.842 1.00 96.00 67 PHE A N 1
ATOM 551 C CA . PHE A 1 67 ? -2.803 -6.544 -5.443 1.00 96.00 67 PHE A CA 1
ATOM 552 C C . PHE A 1 67 ? -1.479 -6.846 -6.145 1.00 96.00 67 PHE A C 1
ATOM 554 O O . PHE A 1 67 ? -1.347 -6.540 -7.325 1.00 96.00 67 PHE A O 1
ATOM 561 N N . LEU A 1 68 ? -0.533 -7.499 -5.460 1.00 94.19 68 LEU A N 1
ATOM 562 C CA . LEU A 1 68 ? 0.797 -7.793 -6.006 1.00 94.19 68 LEU A CA 1
ATOM 563 C C . LEU A 1 68 ? 0.768 -8.509 -7.368 1.00 94.19 68 LEU A C 1
ATOM 565 O O . LEU A 1 68 ? 1.415 -8.017 -8.290 1.00 94.19 68 LEU A O 1
ATOM 569 N N . PRO A 1 69 ? 0.027 -9.620 -7.564 1.00 94.25 69 PRO A N 1
ATOM 570 C CA . PRO A 1 69 ? 0.004 -10.272 -8.871 1.00 94.25 69 PRO A CA 1
ATOM 571 C C . PRO A 1 69 ? -0.623 -9.388 -9.954 1.00 94.25 69 PRO A C 1
ATOM 573 O O . PRO A 1 69 ? -0.105 -9.348 -11.063 1.00 94.25 69 PRO A O 1
ATOM 576 N N . GLN A 1 70 ? -1.692 -8.647 -9.643 1.00 96.19 70 GLN A N 1
ATOM 577 C CA . GLN A 1 70 ? -2.358 -7.785 -10.624 1.00 96.19 70 GLN A CA 1
ATOM 578 C C . GLN A 1 70 ? -1.496 -6.586 -11.024 1.00 96.19 70 GLN A C 1
ATOM 580 O O . GLN A 1 70 ? -1.443 -6.237 -12.201 1.00 96.19 70 GLN A O 1
ATOM 585 N N . VAL A 1 71 ? -0.810 -5.959 -10.066 1.00 94.50 71 VAL A N 1
ATOM 586 C CA . VAL A 1 71 ? 0.042 -4.802 -10.356 1.00 94.50 71 VAL A CA 1
ATOM 587 C C . VAL A 1 71 ? 1.303 -5.226 -11.112 1.00 94.50 71 VAL A C 1
ATOM 589 O O . VAL A 1 71 ? 1.690 -4.556 -12.059 1.00 94.50 71 VAL A O 1
ATOM 592 N N . LEU A 1 72 ? 1.881 -6.393 -10.792 1.00 92.62 72 LEU A N 1
ATOM 593 C CA . LEU A 1 72 ? 3.028 -6.956 -11.519 1.00 92.62 72 LEU A CA 1
ATOM 594 C C . LEU A 1 72 ? 2.655 -7.483 -12.914 1.00 92.62 72 LEU A C 1
ATOM 596 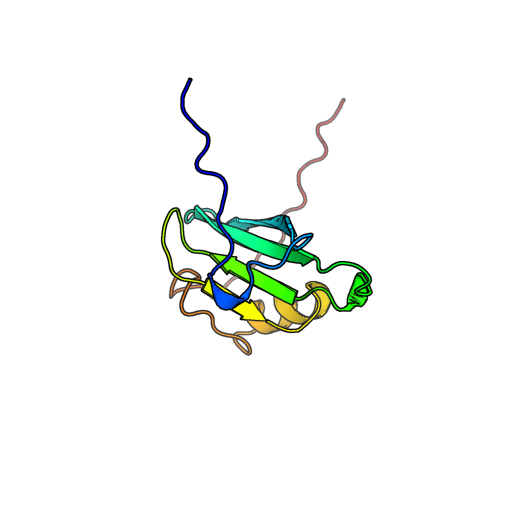O O . LEU A 1 72 ? 3.503 -7.516 -13.802 1.00 92.62 72 LEU A O 1
ATOM 600 N N . ALA A 1 73 ? 1.396 -7.875 -13.124 1.00 92.19 73 ALA A N 1
ATOM 601 C CA . ALA A 1 73 ? 0.860 -8.230 -14.438 1.00 92.19 73 ALA A CA 1
ATOM 602 C C . ALA A 1 73 ? 0.426 -7.005 -15.270 1.00 92.19 73 ALA A C 1
ATOM 604 O O . ALA A 1 73 ? 0.049 -7.155 -16.433 1.00 92.19 73 ALA A O 1
ATOM 605 N N . GLY A 1 74 ? 0.448 -5.798 -14.692 1.00 92.00 74 GLY A N 1
ATOM 606 C CA . GLY A 1 74 ? -0.043 -4.575 -15.334 1.00 92.00 74 GLY A CA 1
ATOM 607 C C . GLY A 1 74 ? -1.570 -4.508 -15.489 1.00 92.00 74 GLY A C 1
ATOM 608 O O . GLY A 1 74 ? -2.074 -3.672 -16.242 1.00 92.00 74 GLY A O 1
ATOM 609 N N . GLU A 1 75 ? -2.309 -5.379 -14.796 1.00 95.50 75 GLU A N 1
ATOM 610 C CA . GLU A 1 75 ? -3.778 -5.369 -14.718 1.00 95.50 75 GLU A CA 1
ATOM 611 C C . GLU A 1 75 ? -4.277 -4.231 -13.820 1.00 95.50 75 GLU A C 1
ATOM 613 O O . GLU A 1 75 ? -5.321 -3.633 -14.078 1.00 95.50 75 GLU A O 1
ATOM 618 N N . VAL A 1 76 ? -3.494 -3.905 -12.789 1.00 95.69 76 VAL A N 1
ATOM 619 C CA . VAL A 1 76 ? -3.633 -2.691 -11.984 1.00 95.69 76 VAL A CA 1
ATOM 620 C C . VAL A 1 76 ? -2.486 -1.755 -12.343 1.00 95.69 76 VAL A C 1
ATOM 622 O O . VAL A 1 76 ? -1.325 -2.156 -12.302 1.00 95.69 76 VAL A O 1
ATOM 625 N N . ARG A 1 77 ? -2.814 -0.508 -12.688 1.00 93.81 77 ARG A N 1
ATOM 626 C CA . ARG A 1 77 ? -1.842 0.570 -12.890 1.00 93.81 77 ARG A CA 1
ATOM 627 C C . ARG A 1 77 ? -2.083 1.652 -11.853 1.00 93.81 77 ARG A C 1
ATOM 629 O O . ARG A 1 77 ? -3.231 2.025 -11.631 1.00 93.81 77 ARG A O 1
ATOM 636 N N . SER A 1 78 ? -0.995 2.092 -11.242 1.00 94.56 78 SER A N 1
ATOM 637 C CA . SER A 1 78 ? -0.965 3.185 -10.284 1.00 94.56 78 SER A CA 1
ATOM 638 C C . SER A 1 78 ? -0.377 4.411 -10.972 1.00 94.56 78 SER A C 1
ATOM 640 O O . SER A 1 78 ? 0.604 4.288 -11.701 1.00 94.56 78 SER A O 1
ATOM 642 N N . GLU A 1 79 ? -0.995 5.561 -10.754 1.00 93.56 79 GLU A N 1
ATOM 643 C CA . GLU A 1 79 ? -0.495 6.890 -11.105 1.00 93.56 79 GLU A CA 1
ATOM 644 C C . GLU A 1 79 ? 0.527 7.392 -10.071 1.00 93.56 79 GLU A C 1
ATOM 646 O O . GLU A 1 79 ? 1.371 8.215 -10.408 1.00 93.56 79 GLU A O 1
ATOM 651 N N . VAL A 1 80 ? 0.476 6.872 -8.835 1.00 94.69 80 VAL A N 1
ATOM 652 C CA . VAL A 1 80 ? 1.423 7.205 -7.753 1.00 94.69 80 VAL A CA 1
ATOM 653 C C . VAL A 1 80 ? 2.727 6.418 -7.860 1.00 94.69 80 VAL A C 1
ATOM 655 O O . VAL A 1 80 ? 3.796 6.975 -7.636 1.00 94.69 80 VAL A O 1
ATOM 658 N N . LEU A 1 81 ? 2.666 5.118 -8.168 1.00 93.19 81 LEU A N 1
ATOM 659 C CA . LEU A 1 81 ? 3.889 4.344 -8.385 1.00 93.19 81 LEU A CA 1
ATOM 660 C C . LEU A 1 81 ? 4.608 4.843 -9.637 1.00 93.19 81 LEU A C 1
ATOM 662 O O . LEU A 1 81 ? 3.976 5.268 -10.606 1.00 93.19 81 LEU A O 1
ATOM 666 N N . TRP A 1 82 ? 5.934 4.707 -9.645 1.00 90.25 82 TRP A N 1
ATOM 667 C CA . TRP A 1 82 ? 6.753 5.047 -10.802 1.00 90.25 82 TRP A CA 1
ATOM 668 C C . TRP A 1 82 ? 6.133 4.579 -12.126 1.00 90.25 82 TRP A C 1
ATOM 670 O O . TRP A 1 82 ? 5.822 3.407 -12.301 1.00 90.25 82 TRP A O 1
ATOM 680 N N . SER A 1 83 ? 6.030 5.486 -13.100 1.00 88.56 83 SER A N 1
ATOM 681 C CA . SER A 1 83 ? 5.380 5.236 -14.402 1.00 88.56 83 SER A CA 1
ATOM 682 C C . SER A 1 83 ? 5.898 4.030 -15.207 1.00 88.56 83 SER A C 1
ATOM 684 O O . SER A 1 83 ? 5.252 3.612 -16.168 1.00 88.56 83 SER A O 1
ATOM 686 N N . ARG A 1 84 ? 7.076 3.488 -14.864 1.00 87.38 84 ARG A N 1
ATOM 687 C CA . ARG A 1 84 ? 7.641 2.274 -15.482 1.00 87.38 84 ARG A CA 1
ATOM 688 C C . ARG A 1 84 ? 7.421 1.005 -14.661 1.00 87.38 84 ARG A C 1
ATOM 690 O O . ARG A 1 84 ? 7.874 -0.053 -15.077 1.00 87.38 84 ARG A O 1
ATOM 697 N N . PHE A 1 85 ? 6.763 1.104 -13.514 1.00 87.81 85 PHE A N 1
ATOM 698 C CA . PHE A 1 85 ? 6.327 -0.041 -12.740 1.00 87.81 85 PHE A CA 1
ATOM 699 C C . PHE A 1 85 ? 5.094 -0.673 -13.409 1.00 87.81 85 PHE A C 1
ATOM 701 O O . PHE A 1 85 ? 4.160 0.043 -13.781 1.00 87.81 85 PHE A O 1
ATOM 708 N N . PRO A 1 86 ? 5.030 -2.004 -13.537 1.00 89.19 86 PRO A N 1
ATOM 709 C CA . PRO A 1 86 ? 6.070 -2.985 -13.221 1.00 89.19 86 PRO A CA 1
ATOM 710 C C . PRO A 1 86 ? 7.117 -3.049 -14.371 1.00 89.19 86 PRO A C 1
ATOM 712 O O . PRO A 1 86 ? 6.767 -2.812 -15.528 1.00 89.19 86 PRO A O 1
ATOM 715 N N . GLU A 1 87 ? 8.398 -3.331 -14.089 1.00 84.19 87 GLU A N 1
ATOM 716 C CA . GLU A 1 87 ? 9.415 -3.456 -15.158 1.00 84.19 87 GLU A CA 1
ATOM 717 C C . GLU A 1 87 ? 9.100 -4.638 -16.101 1.00 84.19 87 GLU A C 1
ATOM 719 O O . GLU A 1 87 ? 8.363 -5.547 -15.754 1.00 84.19 87 GLU A O 1
ATOM 724 N N . GLU A 1 88 ? 9.673 -4.715 -17.307 1.00 80.44 88 GLU A N 1
ATOM 725 C CA . GLU A 1 88 ? 9.425 -5.892 -18.169 1.00 80.44 88 GLU A CA 1
ATOM 726 C C . GLU A 1 88 ? 9.947 -7.207 -17.553 1.00 80.44 88 GLU A C 1
ATOM 728 O O . GLU A 1 88 ? 9.415 -8.287 -17.824 1.00 80.44 88 GLU A O 1
ATOM 733 N N . VAL A 1 89 ? 10.986 -7.130 -16.712 1.00 81.69 89 VAL A N 1
ATOM 734 C CA . VAL A 1 89 ? 11.635 -8.287 -16.088 1.00 81.69 89 VAL A CA 1
ATOM 735 C C . VAL A 1 89 ? 11.586 -8.164 -14.569 1.00 81.69 89 VAL A C 1
ATOM 737 O O . VAL A 1 89 ? 12.254 -7.326 -13.976 1.00 81.69 89 VAL A O 1
ATOM 740 N N . HIS A 1 90 ? 10.872 -9.084 -13.924 1.00 76.12 90 HIS A N 1
ATOM 741 C CA . HIS A 1 90 ? 10.826 -9.194 -12.467 1.00 76.12 90 HIS A CA 1
ATOM 742 C C . HIS A 1 90 ? 11.632 -10.395 -11.995 1.00 76.12 90 HIS A C 1
ATOM 744 O O . HIS A 1 90 ? 11.441 -11.511 -12.480 1.00 76.12 90 HIS A O 1
ATOM 750 N N . SER A 1 91 ? 12.501 -10.195 -11.004 1.00 79.19 91 SER A N 1
ATOM 751 C CA . SER A 1 91 ? 13.204 -11.292 -10.336 1.00 79.19 91 SER A CA 1
ATOM 752 C C . SER A 1 91 ? 12.985 -11.212 -8.833 1.00 79.19 91 SER A C 1
ATOM 754 O O . SER A 1 91 ? 13.195 -10.163 -8.230 1.00 79.19 91 SER A O 1
ATOM 756 N N . PHE A 1 92 ? 12.589 -12.323 -8.217 1.00 81.12 92 PHE A N 1
ATOM 757 C CA . PHE A 1 92 ? 12.589 -12.443 -6.766 1.00 81.12 92 PHE A CA 1
ATOM 758 C C . PHE A 1 92 ? 13.970 -12.911 -6.315 1.00 81.12 92 PHE A C 1
ATOM 760 O O . PHE A 1 92 ? 14.427 -13.990 -6.698 1.00 81.12 92 PHE A O 1
ATOM 767 N N . ARG A 1 93 ? 14.634 -12.095 -5.498 1.00 81.06 93 ARG A N 1
ATOM 768 C CA . ARG A 1 93 ? 15.868 -12.482 -4.819 1.00 81.06 93 ARG A CA 1
ATOM 769 C C . ARG A 1 93 ? 15.535 -12.657 -3.344 1.00 81.06 93 ARG A C 1
ATOM 771 O O . ARG A 1 93 ? 15.234 -11.655 -2.696 1.00 81.06 93 ARG A O 1
ATOM 778 N N . PRO A 1 94 ? 15.553 -13.887 -2.807 1.00 81.81 94 PRO A N 1
ATOM 779 C CA . PRO A 1 94 ? 15.408 -14.055 -1.373 1.00 81.81 94 PRO A CA 1
ATOM 780 C C . PRO A 1 94 ? 16.525 -13.268 -0.689 1.00 81.81 94 PRO A C 1
ATOM 782 O O . PRO A 1 94 ? 17.669 -13.285 -1.155 1.00 81.81 94 PRO A O 1
ATOM 785 N N . ALA A 1 95 ? 16.199 -12.573 0.401 1.00 78.44 95 ALA A N 1
ATOM 786 C CA . ALA A 1 95 ? 17.233 -12.016 1.254 1.00 78.44 95 ALA A CA 1
ATOM 787 C C . ALA A 1 95 ? 18.130 -13.188 1.666 1.00 78.44 95 ALA A C 1
ATOM 789 O O . ALA A 1 95 ? 17.631 -14.181 2.201 1.00 78.44 95 ALA A O 1
ATOM 790 N N . LEU A 1 96 ? 19.424 -13.123 1.337 1.00 77.62 96 LEU A N 1
ATOM 791 C CA . LEU A 1 96 ? 20.370 -14.112 1.836 1.00 77.62 96 LEU A CA 1
ATOM 792 C C . LEU A 1 96 ? 20.207 -14.103 3.354 1.00 77.62 96 LEU A C 1
ATOM 794 O O . LEU A 1 96 ? 20.317 -13.040 3.967 1.00 77.62 96 LEU A O 1
ATOM 798 N N . SER A 1 97 ? 19.873 -15.255 3.941 1.00 62.94 97 SER A N 1
ATOM 799 C CA . SER A 1 97 ? 19.887 -15.406 5.391 1.00 62.94 97 SER A CA 1
ATOM 800 C C . SER A 1 97 ? 21.242 -14.892 5.855 1.00 62.94 97 SER A C 1
ATOM 802 O O . SER A 1 97 ? 22.259 -15.426 5.403 1.00 62.94 97 SER A O 1
ATOM 804 N N . LEU A 1 98 ? 21.254 -13.836 6.674 1.00 58.97 98 LEU A N 1
ATOM 805 C CA . LEU A 1 98 ? 22.432 -13.459 7.445 1.00 58.97 98 LEU A CA 1
ATOM 806 C C . LEU A 1 98 ? 22.908 -14.756 8.102 1.00 58.97 98 LEU A C 1
ATOM 808 O O . LEU A 1 98 ? 22.193 -15.313 8.930 1.00 58.97 98 LEU A O 1
ATOM 812 N N . GLN A 1 99 ? 24.005 -15.323 7.598 1.00 51.47 99 GLN A N 1
ATOM 813 C CA . GLN A 1 99 ? 24.602 -16.492 8.221 1.00 51.47 99 GLN A CA 1
ATOM 814 C C . GLN A 1 99 ? 25.165 -16.011 9.556 1.00 51.47 99 GLN A C 1
ATOM 816 O O . GLN A 1 99 ? 25.866 -14.996 9.575 1.00 51.47 99 GLN A O 1
ATOM 821 N N . ASP A 1 100 ? 24.748 -16.699 10.620 1.00 51.00 100 ASP A N 1
ATOM 822 C CA . ASP A 1 100 ? 25.107 -16.460 12.023 1.00 51.00 100 ASP A CA 1
ATOM 823 C C . ASP A 1 100 ? 26.618 -16.277 12.253 1.00 51.00 100 ASP A C 1
ATOM 825 O O . ASP A 1 100 ? 27.421 -17.005 11.616 1.00 51.00 100 ASP A O 1
#